Protein AF-A0A6P9AYF3-F1 (afdb_monomer_lite)

Secondary structure (DSSP, 8-state):
-EEEEEEEEE-S----EE-TTS-EEEEEEEEEEETT-GGG-EEPPPEEEESSS-EEEEEEEEEE--EETTTTEEEEEEESSTT---EEEEEE---EEEEEEE--SSSPPPEEEE-

Foldseek 3Di:
DKDKDWDFKWAPFDFPDADPVRATFFFKKKWKDWVLVVVLIDIFDTAPGHRHRMGGTRDMDMDDFAADVVVQWTWHQDDPDPPDPDRDTDTHHGDMKMWMWGDDPPDPIDTGDID

Structure (mmCIF, N/CA/C/O backbone):
data_AF-A0A6P9AYF3-F1
#
_entry.id   AF-A0A6P9AYF3-F1
#
loop_
_atom_site.group_PDB
_atom_site.id
_atom_site.type_symbol
_atom_site.label_atom_id
_atom_site.label_alt_id
_atom_site.label_comp_id
_atom_site.label_asym_id
_atom_site.label_entity_id
_atom_site.label_seq_id
_atom_site.pdbx_PDB_ins_code
_atom_site.Cartn_x
_atom_site.Cartn_y
_atom_site.Cartn_z
_atom_site.occupancy
_atom_site.B_iso_or_equiv
_atom_site.auth_seq_id
_atom_site.auth_comp_id
_atom_site.auth_asym_id
_atom_site.auth_atom_id
_atom_site.pdbx_PDB_model_num
ATOM 1 N N . PHE A 1 1 ? -13.614 -4.013 11.677 1.00 94.19 1 PHE A N 1
ATOM 2 C CA . PHE A 1 1 ? -13.959 -3.803 10.250 1.00 94.19 1 PHE A CA 1
ATOM 3 C C . PHE A 1 1 ? -12.754 -4.144 9.372 1.00 94.19 1 PHE A C 1
ATOM 5 O O . PHE A 1 1 ? -11.668 -4.330 9.906 1.00 94.19 1 PHE A O 1
ATOM 12 N N . TYR A 1 2 ? -12.941 -4.279 8.051 1.00 95.81 2 TYR A N 1
ATOM 13 C CA . TYR A 1 2 ? -11.851 -4.540 7.099 1.00 95.81 2 TYR A CA 1
ATOM 14 C C . TYR A 1 2 ? -11.915 -3.575 5.919 1.00 95.81 2 TYR A C 1
ATOM 16 O O . TYR A 1 2 ? -12.941 -3.520 5.238 1.00 95.81 2 TYR A O 1
ATOM 24 N N . LEU A 1 3 ? -10.811 -2.884 5.640 1.00 96.19 3 LEU A N 1
ATOM 25 C CA . LEU A 1 3 ? -10.619 -2.139 4.401 1.00 96.19 3 LEU A CA 1
ATOM 26 C C . LEU A 1 3 ? -9.818 -3.013 3.439 1.00 96.19 3 LEU A C 1
ATOM 28 O O . LEU A 1 3 ? -8.757 -3.523 3.794 1.00 96.19 3 LEU A O 1
ATOM 32 N N . ARG A 1 4 ? -10.333 -3.203 2.225 1.00 97.50 4 ARG A N 1
ATOM 33 C CA . ARG A 1 4 ? -9.639 -3.937 1.164 1.00 97.50 4 ARG A CA 1
ATOM 34 C C . ARG A 1 4 ? -9.324 -2.967 0.038 1.00 97.50 4 ARG A C 1
ATOM 36 O O . ARG A 1 4 ? -10.242 -2.381 -0.522 1.00 97.50 4 ARG A O 1
ATOM 43 N N . CYS A 1 5 ? -8.046 -2.817 -0.281 1.00 97.00 5 CYS A N 1
ATOM 44 C CA . CYS A 1 5 ? -7.570 -1.991 -1.385 1.00 97.00 5 CYS A CA 1
ATOM 45 C C . CYS A 1 5 ? -6.840 -2.898 -2.374 1.00 97.00 5 CYS A C 1
ATOM 47 O O . CYS A 1 5 ? -6.032 -3.727 -1.960 1.00 97.00 5 CYS A O 1
ATOM 49 N N . ILE A 1 6 ? -7.157 -2.782 -3.663 1.00 97.62 6 ILE A N 1
ATOM 50 C CA . ILE A 1 6 ? -6.472 -3.536 -4.713 1.00 97.62 6 ILE A CA 1
ATOM 51 C C . ILE A 1 6 ? -5.640 -2.551 -5.528 1.00 97.62 6 ILE A C 1
ATOM 53 O O . ILE A 1 6 ? -6.195 -1.650 -6.153 1.00 97.62 6 ILE A O 1
ATOM 57 N N . VAL A 1 7 ? -4.323 -2.741 -5.523 1.00 96.88 7 VAL A N 1
ATOM 58 C CA . VAL A 1 7 ? -3.388 -2.045 -6.407 1.00 96.88 7 VAL A CA 1
ATOM 59 C C . VAL A 1 7 ? -3.272 -2.874 -7.678 1.00 96.88 7 VAL A C 1
ATOM 61 O O . VAL A 1 7 ? -2.610 -3.911 -7.695 1.00 96.88 7 VAL A O 1
ATOM 64 N N . TRP A 1 8 ? -3.958 -2.451 -8.737 1.00 96.56 8 TRP A N 1
ATOM 65 C CA . TRP A 1 8 ? -3.899 -3.133 -10.030 1.00 96.56 8 TRP A CA 1
ATOM 66 C C . TRP A 1 8 ? -2.597 -2.817 -10.753 1.00 96.56 8 TRP A C 1
ATOM 68 O O . TRP A 1 8 ? -1.792 -3.717 -10.997 1.00 96.56 8 TRP A O 1
ATOM 78 N N . ASN A 1 9 ? -2.382 -1.536 -11.035 1.00 94.19 9 ASN A N 1
ATOM 79 C CA . ASN A 1 9 ? -1.239 -1.039 -11.778 1.00 94.19 9 ASN A CA 1
ATOM 80 C C . ASN A 1 9 ? -0.910 0.413 -11.392 1.00 94.19 9 ASN A C 1
ATOM 82 O O . ASN A 1 9 ? -1.737 1.109 -10.803 1.00 94.19 9 ASN A O 1
ATOM 86 N N . ALA A 1 10 ? 0.289 0.852 -11.760 1.00 92.31 10 ALA A N 1
ATOM 87 C CA . ALA A 1 10 ? 0.735 2.240 -11.772 1.00 92.31 10 ALA A CA 1
ATOM 88 C C . ALA A 1 10 ? 1.171 2.614 -13.198 1.00 92.31 10 ALA A C 1
ATOM 90 O O . ALA A 1 10 ? 1.566 1.738 -13.971 1.00 92.31 10 ALA A O 1
ATOM 91 N N . GLN A 1 11 ? 1.050 3.892 -13.546 1.00 92.00 11 GLN A N 1
ATOM 92 C CA . GLN A 1 11 ? 1.469 4.482 -14.821 1.00 92.00 11 GLN A CA 1
ATOM 93 C C . GLN A 1 11 ? 2.091 5.853 -14.538 1.00 92.00 11 GLN A C 1
ATOM 95 O O . GLN A 1 11 ? 1.866 6.407 -13.459 1.00 92.00 11 GLN A O 1
ATOM 100 N N . ASP A 1 12 ? 2.858 6.375 -15.496 1.00 88.19 12 ASP A N 1
ATOM 101 C CA . ASP A 1 12 ? 3.536 7.677 -15.416 1.00 88.19 12 ASP A CA 1
ATOM 102 C C . ASP A 1 12 ? 4.448 7.836 -14.184 1.00 88.19 12 ASP A C 1
ATOM 104 O O . ASP A 1 12 ? 4.630 8.933 -13.652 1.00 88.19 12 ASP A O 1
ATOM 108 N N . VAL A 1 13 ? 5.030 6.731 -13.710 1.00 86.31 13 VAL A N 1
ATOM 109 C CA . VAL A 1 13 ? 5.978 6.744 -12.593 1.00 86.31 13 VAL A CA 1
ATOM 110 C C . VAL A 1 13 ? 7.303 7.353 -13.044 1.00 86.31 13 VAL A C 1
ATOM 112 O O . VAL A 1 13 ? 7.804 7.055 -14.131 1.00 86.31 13 VAL A O 1
ATOM 115 N N . ILE A 1 14 ? 7.862 8.221 -12.201 1.00 83.31 14 ILE A N 1
ATOM 116 C CA . ILE A 1 14 ? 9.156 8.862 -12.441 1.00 83.31 14 ILE A CA 1
ATOM 117 C C . ILE A 1 14 ? 10.237 7.777 -12.521 1.00 83.31 14 ILE A C 1
ATOM 119 O O . ILE A 1 14 ? 10.241 6.848 -11.720 1.00 83.31 14 ILE A O 1
ATOM 123 N N . LEU A 1 15 ? 11.109 7.891 -13.526 1.00 82.31 15 LEU A N 1
ATOM 124 C CA . LEU A 1 15 ? 12.222 6.973 -13.757 1.00 82.31 15 LEU A CA 1
ATOM 125 C C . LEU A 1 15 ? 13.513 7.598 -13.226 1.00 82.31 15 LEU A C 1
ATOM 127 O O . LEU A 1 15 ? 14.095 8.461 -13.904 1.00 82.31 15 LEU A O 1
ATOM 131 N N . ASP A 1 16 ? 13.935 7.161 -12.045 1.00 74.56 16 ASP A N 1
ATOM 132 C CA . ASP A 1 16 ? 15.081 7.726 -11.322 1.00 74.56 16 ASP A CA 1
ATOM 133 C C . ASP A 1 16 ? 16.368 6.889 -11.451 1.00 74.56 16 ASP A C 1
ATOM 135 O O . ASP A 1 16 ? 17.465 7.401 -11.220 1.00 74.56 16 ASP A O 1
ATOM 139 N N . ASP A 1 17 ? 16.276 5.663 -11.969 1.00 73.38 17 ASP A N 1
ATOM 140 C CA . ASP A 1 17 ? 17.372 4.695 -12.028 1.00 73.38 17 ASP A CA 1
ATOM 141 C C . ASP A 1 17 ? 17.964 4.546 -13.454 1.00 73.38 17 ASP A C 1
ATOM 143 O O . ASP A 1 17 ? 17.306 4.795 -14.473 1.00 73.38 17 ASP A O 1
ATOM 147 N N . LEU A 1 18 ? 19.229 4.113 -13.567 1.00 73.44 18 LEU A N 1
ATOM 148 C CA . LEU A 1 18 ? 19.890 3.808 -14.851 1.00 73.44 18 LEU A CA 1
ATOM 149 C C . LEU A 1 18 ? 20.189 2.311 -14.975 1.00 73.44 18 LEU A C 1
ATOM 151 O O . LEU A 1 18 ? 20.905 1.718 -14.171 1.00 73.44 18 LEU A O 1
ATOM 155 N N . SER A 1 19 ? 19.696 1.693 -16.046 1.00 69.81 19 SER A N 1
ATOM 156 C CA . SER A 1 19 ? 19.964 0.293 -16.354 1.00 69.81 19 SER A CA 1
ATOM 157 C C . SER A 1 19 ? 21.436 0.058 -16.722 1.00 69.81 19 SER A C 1
ATOM 159 O O . SER A 1 19 ? 22.165 0.967 -17.120 1.00 69.81 19 SER A O 1
ATOM 161 N N . ILE A 1 20 ? 21.862 -1.211 -16.713 1.00 67.88 20 ILE A N 1
ATOM 162 C CA . ILE A 1 20 ? 23.196 -1.628 -17.189 1.00 67.88 20 ILE A CA 1
ATOM 163 C C . ILE A 1 20 ? 23.479 -1.251 -18.657 1.00 67.88 20 ILE A C 1
ATOM 165 O O . ILE A 1 20 ? 24.634 -1.235 -19.072 1.00 67.88 20 ILE A O 1
ATOM 169 N N . THR A 1 21 ? 22.438 -0.966 -19.447 1.00 74.75 21 THR A N 1
ATOM 170 C CA . THR A 1 21 ? 22.533 -0.509 -20.843 1.00 74.75 21 THR A CA 1
ATOM 171 C C . THR A 1 21 ? 22.431 1.015 -20.977 1.00 74.75 21 THR A C 1
ATOM 173 O O . THR A 1 21 ? 22.451 1.523 -22.096 1.00 74.75 21 THR A O 1
ATOM 176 N N . GLY A 1 22 ? 22.330 1.750 -19.863 1.00 76.00 22 GLY A N 1
ATOM 177 C CA . GLY A 1 22 ? 22.201 3.208 -19.816 1.00 76.00 22 GLY A CA 1
ATOM 178 C C . GLY A 1 22 ? 20.783 3.737 -20.058 1.00 76.00 22 GLY A C 1
ATOM 179 O O . GLY A 1 22 ? 20.616 4.929 -20.303 1.00 76.00 22 GLY A O 1
ATOM 180 N N . GLN A 1 23 ? 19.760 2.879 -20.022 1.00 78.00 23 GLN A N 1
ATOM 181 C CA . GLN A 1 23 ? 18.358 3.285 -20.178 1.00 78.00 23 GLN A CA 1
ATOM 182 C C . GLN A 1 23 ? 17.752 3.658 -18.825 1.00 78.00 23 GLN A C 1
ATOM 184 O O . GLN A 1 23 ? 17.994 2.964 -17.842 1.00 78.00 23 GLN A O 1
ATOM 189 N N . LYS A 1 24 ? 16.936 4.717 -18.781 1.00 82.75 24 LYS A N 1
ATOM 190 C CA . LYS A 1 24 ? 16.195 5.073 -17.566 1.00 82.75 24 LYS A CA 1
ATOM 191 C C . LYS A 1 24 ? 15.195 3.979 -17.197 1.00 82.75 24 LYS A C 1
ATOM 193 O O . LYS A 1 24 ? 14.513 3.454 -18.078 1.00 82.75 24 LYS A O 1
ATOM 198 N N . MET A 1 25 ? 15.119 3.645 -15.918 1.00 86.06 25 MET A N 1
ATOM 199 C CA . MET A 1 25 ? 14.182 2.674 -15.365 1.00 86.06 25 MET A CA 1
ATOM 200 C C . MET A 1 25 ? 13.918 2.960 -13.883 1.00 86.06 25 MET A C 1
ATOM 202 O O . MET A 1 25 ? 14.598 3.801 -13.323 1.00 86.06 25 MET A O 1
ATOM 206 N N . SER A 1 26 ? 12.980 2.242 -13.267 1.00 87.50 26 SER A N 1
ATOM 207 C CA . SER A 1 26 ? 12.826 2.176 -11.804 1.00 87.50 26 SER A CA 1
ATOM 208 C C . SER A 1 26 ? 12.356 0.783 -11.375 1.00 87.50 26 SER A C 1
ATOM 210 O O . SER A 1 26 ? 11.671 0.086 -12.134 1.00 87.50 26 SER A O 1
ATOM 212 N N . ASP A 1 27 ? 12.725 0.358 -10.171 1.00 89.88 27 ASP A N 1
ATOM 213 C CA . ASP A 1 27 ? 12.286 -0.883 -9.533 1.00 89.88 27 ASP A CA 1
ATOM 214 C C . ASP A 1 27 ? 11.182 -0.556 -8.514 1.00 89.88 27 ASP A C 1
ATOM 216 O O . ASP A 1 27 ? 11.423 -0.361 -7.328 1.00 89.88 27 ASP A O 1
ATOM 220 N N . ILE A 1 28 ? 9.934 -0.489 -8.968 1.00 92.25 28 ILE A N 1
ATOM 221 C CA . ILE A 1 28 ? 8.875 0.191 -8.212 1.00 92.25 28 ILE A CA 1
ATOM 222 C C . ILE A 1 28 ? 8.053 -0.744 -7.326 1.00 92.25 28 ILE A C 1
ATOM 224 O O . ILE A 1 28 ? 7.764 -1.889 -7.680 1.00 92.25 28 ILE A O 1
ATOM 228 N N . TYR A 1 29 ? 7.589 -0.234 -6.188 1.00 94.75 29 TYR A N 1
ATOM 229 C CA . TYR A 1 29 ? 6.620 -0.920 -5.334 1.00 94.75 29 TYR A CA 1
ATOM 230 C C . TYR A 1 29 ? 5.719 0.063 -4.587 1.00 94.75 29 TYR A C 1
ATOM 232 O O . TYR A 1 29 ? 6.043 1.240 -4.428 1.00 94.75 29 TYR A O 1
ATOM 240 N N . VAL A 1 30 ? 4.567 -0.418 -4.113 1.00 95.88 30 VAL A N 1
ATOM 241 C CA . VAL A 1 30 ? 3.599 0.410 -3.382 1.00 95.88 30 VAL A CA 1
ATOM 242 C C . VAL A 1 30 ? 3.578 0.020 -1.906 1.00 95.88 30 VAL A C 1
ATOM 244 O O . VAL A 1 30 ? 3.485 -1.160 -1.570 1.00 95.88 30 VAL A O 1
ATOM 247 N N . LYS A 1 31 ? 3.631 1.012 -1.013 1.00 96.88 31 LYS A N 1
ATOM 248 C CA . LYS A 1 31 ? 3.383 0.886 0.432 1.00 96.88 31 LYS A CA 1
ATOM 249 C C . LYS A 1 31 ? 1.995 1.424 0.761 1.00 96.88 31 LYS A C 1
ATOM 251 O O . LYS A 1 31 ? 1.573 2.418 0.181 1.00 96.88 31 LYS A O 1
ATOM 256 N N . GLY A 1 32 ? 1.315 0.816 1.727 1.00 96.88 32 GLY A N 1
ATOM 257 C CA . GLY A 1 32 ? 0.010 1.277 2.187 1.00 96.88 32 GLY A CA 1
ATOM 258 C C . GLY A 1 32 ? -0.214 1.070 3.680 1.00 96.88 32 GLY A C 1
ATOM 259 O O . GLY A 1 32 ? 0.205 0.050 4.230 1.00 96.88 32 GLY A O 1
ATOM 260 N N . TRP A 1 33 ? -0.871 2.021 4.343 1.00 96.38 33 TRP A N 1
ATOM 261 C CA . TRP A 1 33 ? -1.278 1.898 5.748 1.00 96.38 33 TRP A CA 1
ATOM 262 C C . TRP A 1 33 ? -2.489 2.773 6.079 1.00 96.38 33 TRP A C 1
ATOM 264 O O . TRP A 1 33 ? -2.767 3.757 5.398 1.00 96.38 33 TRP A O 1
ATOM 274 N N . LEU A 1 34 ? -3.197 2.416 7.151 1.00 95.25 34 LEU A N 1
ATOM 275 C CA . LEU A 1 34 ? -4.212 3.275 7.757 1.00 95.25 34 LEU A CA 1
ATOM 276 C C . LEU A 1 34 ? -3.568 4.177 8.813 1.00 95.25 34 LEU A C 1
ATOM 278 O O . LEU A 1 34 ? -2.746 3.707 9.601 1.00 95.25 34 LEU A O 1
ATOM 282 N N . VAL A 1 35 ? -3.955 5.452 8.849 1.00 92.06 35 VAL A N 1
ATOM 283 C CA . VAL A 1 35 ? -3.510 6.394 9.887 1.00 92.06 35 VAL A CA 1
ATOM 284 C C . VAL A 1 35 ? -3.945 5.891 11.265 1.00 92.06 35 VAL A C 1
ATOM 286 O O . VAL A 1 35 ? -5.104 5.521 11.463 1.00 92.06 35 VAL A O 1
ATOM 289 N N . GLY A 1 36 ? -3.005 5.860 12.210 1.00 89.31 36 GLY A N 1
ATOM 290 C CA . GLY A 1 36 ? -3.1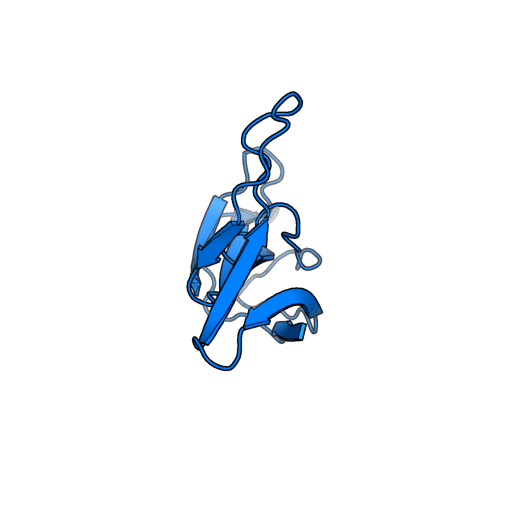77 5.282 13.543 1.00 89.31 36 GLY A CA 1
ATOM 291 C C . GLY A 1 36 ? -2.952 3.767 13.623 1.00 89.31 36 GLY A C 1
ATOM 292 O O . GLY A 1 36 ? -3.003 3.218 14.717 1.00 89.31 36 GLY A O 1
ATOM 293 N N . TYR A 1 37 ? -2.687 3.099 12.499 1.00 90.31 37 TYR A N 1
ATOM 294 C CA . TYR A 1 37 ? -2.315 1.681 12.429 1.00 90.31 37 TYR A CA 1
ATOM 295 C C . TYR A 1 37 ? -1.021 1.504 11.621 1.00 90.31 37 TYR A C 1
ATOM 297 O O . TYR A 1 37 ? -0.899 0.593 10.794 1.00 90.31 37 TYR A O 1
ATOM 305 N N . GLU A 1 38 ? -0.059 2.415 11.788 1.00 90.19 38 GLU A N 1
ATOM 306 C CA . GLU A 1 38 ? 1.194 2.437 11.030 1.00 90.19 38 GLU A CA 1
ATOM 307 C C . GLU A 1 38 ? 2.025 1.154 11.201 1.00 90.19 38 GLU A C 1
ATOM 309 O O . GLU A 1 38 ? 2.776 0.790 10.294 1.00 90.19 38 GLU A O 1
ATOM 314 N N . GLU A 1 39 ? 1.877 0.440 12.320 1.00 88.94 39 GLU A N 1
ATOM 315 C CA . GLU A 1 39 ? 2.499 -0.865 12.563 1.00 88.94 39 GLU A CA 1
ATOM 316 C C . GLU A 1 39 ? 1.977 -1.965 11.628 1.00 88.94 39 GLU A C 1
ATOM 318 O O . GLU A 1 39 ? 2.677 -2.945 11.381 1.00 88.94 39 GLU A O 1
ATOM 323 N N . ASN A 1 40 ? 0.785 -1.777 11.053 1.00 91.31 40 ASN A N 1
ATOM 324 C CA . ASN A 1 40 ? 0.160 -2.693 10.098 1.00 91.31 40 ASN A CA 1
ATOM 325 C C . ASN A 1 40 ? 0.420 -2.291 8.638 1.00 91.31 40 ASN A C 1
ATOM 327 O O . ASN A 1 40 ? -0.326 -2.691 7.737 1.00 91.31 40 ASN A O 1
ATOM 331 N N . LYS A 1 41 ? 1.458 -1.483 8.388 1.00 95.62 41 LYS A N 1
ATOM 332 C CA . LYS A 1 41 ? 1.882 -1.096 7.041 1.00 95.62 41 LYS A CA 1
ATOM 333 C C . LYS A 1 41 ? 2.176 -2.327 6.187 1.00 95.62 41 LYS A C 1
ATOM 335 O O . LYS A 1 41 ? 2.897 -3.235 6.592 1.00 95.62 41 LYS A O 1
ATOM 340 N N . GLN A 1 42 ? 1.640 -2.325 4.974 1.00 97.56 42 GLN A N 1
ATOM 341 C CA . GLN A 1 42 ? 1.822 -3.381 3.983 1.00 97.56 42 GLN A CA 1
ATOM 342 C C . GLN A 1 42 ? 2.560 -2.829 2.765 1.00 97.56 42 GLN A C 1
ATOM 344 O O . GLN A 1 42 ? 2.579 -1.619 2.530 1.00 97.56 42 GLN A O 1
ATOM 349 N N . LYS A 1 43 ? 3.169 -3.723 1.985 1.00 97.19 43 LYS A N 1
ATOM 350 C CA . LYS A 1 43 ? 3.770 -3.396 0.691 1.00 97.19 43 LYS A CA 1
ATOM 351 C C . LYS A 1 43 ? 3.457 -4.465 -0.349 1.00 97.19 43 LYS A C 1
ATOM 353 O O . LYS A 1 43 ? 3.165 -5.601 0.024 1.00 97.19 43 LYS A O 1
ATOM 358 N N . THR A 1 44 ? 3.483 -4.083 -1.618 1.00 96.75 44 THR A N 1
ATOM 359 C CA . THR A 1 44 ? 3.446 -5.021 -2.745 1.00 96.75 44 THR A CA 1
ATOM 360 C C . THR A 1 44 ? 4.801 -5.708 -2.919 1.00 96.75 44 THR A C 1
ATOM 362 O O . THR A 1 44 ? 5.797 -5.310 -2.305 1.00 96.75 44 THR A O 1
ATOM 365 N N . ASP A 1 45 ? 4.850 -6.687 -3.820 1.00 94.81 45 ASP A N 1
ATOM 366 C CA . ASP A 1 45 ? 6.106 -7.108 -4.439 1.00 94.81 45 ASP A CA 1
ATOM 367 C C . ASP A 1 45 ? 6.706 -5.973 -5.292 1.00 94.81 45 ASP A C 1
ATOM 369 O O . ASP A 1 45 ? 6.010 -5.021 -5.669 1.00 94.81 45 ASP A O 1
ATOM 373 N N . VAL A 1 46 ? 8.005 -6.079 -5.585 1.00 93.06 46 VAL A N 1
ATOM 374 C CA . VAL A 1 46 ? 8.732 -5.132 -6.442 1.00 93.06 46 VAL A CA 1
ATOM 375 C C . VAL A 1 46 ? 8.497 -5.476 -7.909 1.00 93.06 46 VAL A C 1
ATOM 377 O O . VAL A 1 46 ? 8.723 -6.609 -8.341 1.00 93.06 46 VAL A O 1
ATOM 380 N N . HIS A 1 47 ? 8.073 -4.486 -8.688 1.00 90.88 47 HIS A N 1
ATOM 381 C CA . HIS A 1 47 ? 8.032 -4.557 -10.139 1.00 90.88 47 HIS A CA 1
ATOM 382 C C . HIS A 1 47 ? 9.377 -4.092 -10.702 1.00 90.88 47 HIS A C 1
ATOM 384 O O . HIS A 1 47 ? 9.664 -2.898 -10.763 1.00 90.88 47 HIS A O 1
ATOM 390 N N . TYR A 1 48 ? 10.208 -5.049 -11.105 1.00 88.25 48 TYR A N 1
ATOM 391 C CA . TYR A 1 48 ? 11.552 -4.763 -11.598 1.00 88.25 48 TYR A CA 1
ATOM 392 C C . TYR A 1 48 ? 11.548 -4.174 -13.009 1.00 88.25 48 TYR A C 1
ATOM 394 O O . TYR A 1 48 ? 10.873 -4.694 -13.899 1.00 88.25 48 TYR A O 1
ATOM 402 N N . ARG A 1 49 ? 12.417 -3.186 -13.239 1.00 85.75 49 ARG A N 1
ATOM 403 C CA . ARG A 1 49 ? 12.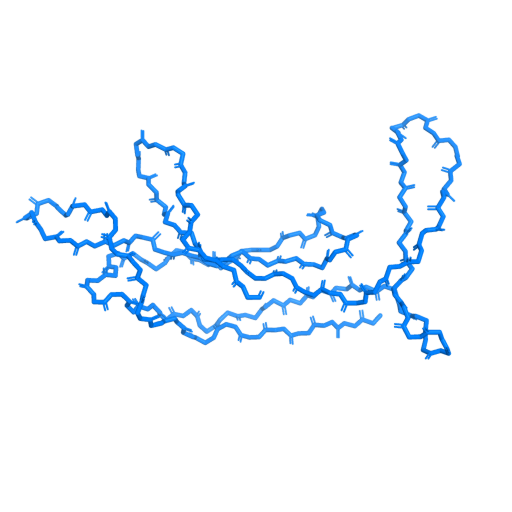707 -2.591 -14.552 1.00 85.75 49 ARG A CA 1
ATOM 404 C C . ARG A 1 49 ? 11.474 -2.006 -15.231 1.00 85.75 49 ARG A C 1
ATOM 406 O O . ARG A 1 49 ? 11.192 -2.317 -16.388 1.00 85.75 49 ARG A O 1
ATOM 413 N N . SER A 1 50 ? 10.775 -1.115 -14.540 1.00 84.62 50 SER A N 1
ATOM 414 C CA . SER A 1 50 ? 9.800 -0.240 -15.185 1.00 84.62 50 SER A CA 1
ATOM 415 C C . SER A 1 50 ? 10.521 0.678 -16.179 1.00 84.62 50 SER A C 1
ATOM 417 O O . SER A 1 50 ? 11.195 1.619 -15.780 1.00 84.62 50 SER A O 1
ATOM 419 N N . LEU A 1 51 ? 10.442 0.372 -17.478 1.00 83.56 51 LEU A N 1
ATOM 420 C CA . LEU A 1 51 ? 11.137 1.124 -18.540 1.00 83.56 51 LEU A CA 1
ATOM 421 C C . LEU A 1 51 ? 10.335 2.331 -19.053 1.00 83.56 51 LEU A C 1
ATOM 423 O O . LEU A 1 51 ? 10.896 3.223 -19.683 1.00 83.56 51 LEU A O 1
ATOM 427 N N . GLY A 1 52 ? 9.020 2.327 -18.830 1.00 83.25 52 GLY A N 1
ATOM 428 C CA . GLY A 1 52 ? 8.083 3.349 -19.310 1.00 83.25 52 GLY A CA 1
ATOM 429 C C . GLY A 1 52 ? 7.260 4.001 -18.200 1.00 83.25 52 GLY A C 1
ATOM 430 O O . GLY A 1 52 ? 6.259 4.637 -18.498 1.00 83.25 52 GLY A O 1
ATOM 431 N N . GLY A 1 53 ? 7.637 3.803 -16.934 1.00 85.50 53 GLY A N 1
ATOM 432 C CA . GLY A 1 53 ? 6.887 4.305 -15.777 1.00 85.50 53 GLY A CA 1
ATOM 433 C C . GLY A 1 53 ? 5.624 3.495 -15.467 1.00 85.50 53 GLY A C 1
ATOM 434 O O . GLY A 1 53 ? 4.762 3.951 -14.723 1.00 85.50 53 GLY A O 1
ATOM 435 N N . GLU A 1 54 ? 5.488 2.299 -16.038 1.00 92.12 54 GLU A N 1
ATOM 436 C CA . GLU A 1 54 ? 4.371 1.385 -15.793 1.00 92.12 54 GLU A CA 1
ATOM 437 C C . GLU A 1 54 ? 4.760 0.270 -14.813 1.00 92.12 54 GLU A C 1
ATOM 439 O O . GLU A 1 54 ? 5.898 -0.202 -14.808 1.00 92.12 54 GLU A O 1
ATOM 444 N N . GLY A 1 55 ? 3.807 -0.206 -14.014 1.00 92.25 55 GLY A N 1
ATOM 445 C CA . GLY A 1 55 ? 3.989 -1.378 -13.157 1.00 92.25 55 GLY A CA 1
ATOM 446 C C . GLY A 1 55 ? 2.674 -2.090 -12.900 1.00 92.25 55 GLY A C 1
ATOM 447 O O . GLY A 1 55 ? 1.672 -1.448 -12.606 1.00 92.25 55 GLY A O 1
ATOM 448 N N . ASN A 1 56 ? 2.669 -3.417 -12.998 1.00 94.38 56 ASN A N 1
ATOM 449 C CA . ASN A 1 56 ? 1.497 -4.249 -12.722 1.00 94.38 56 ASN A CA 1
ATOM 450 C C . ASN A 1 56 ? 1.720 -5.033 -11.430 1.00 94.38 56 ASN A C 1
ATOM 452 O O . ASN A 1 56 ? 2.718 -5.745 -11.313 1.00 94.38 56 ASN A O 1
ATOM 456 N N . PHE A 1 57 ? 0.782 -4.919 -10.490 1.00 95.38 57 PHE A N 1
ATOM 457 C CA . PHE A 1 57 ? 0.891 -5.512 -9.157 1.00 95.38 57 PHE A CA 1
ATOM 458 C C . PHE A 1 57 ? -0.197 -6.551 -8.893 1.00 95.38 57 PHE A C 1
ATOM 460 O O . PHE A 1 57 ? 0.096 -7.600 -8.329 1.00 95.38 57 PHE A O 1
ATOM 467 N N . ASN A 1 58 ? -1.449 -6.269 -9.287 1.00 95.75 58 ASN A N 1
ATOM 468 C CA . ASN A 1 58 ? -2.621 -7.082 -8.929 1.00 95.75 58 ASN A CA 1
ATOM 469 C C . ASN A 1 58 ? -2.607 -7.505 -7.441 1.00 95.75 58 ASN A C 1
ATOM 471 O O . ASN A 1 58 ? -2.821 -8.665 -7.083 1.00 95.75 58 ASN A O 1
ATOM 475 N N . TRP A 1 59 ? -2.285 -6.552 -6.567 1.00 98.00 5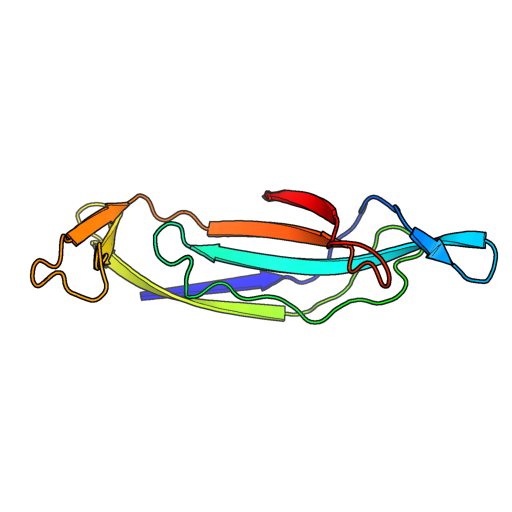9 TRP A N 1
ATOM 476 C CA . TRP A 1 59 ? -2.021 -6.808 -5.158 1.00 98.00 59 TRP A CA 1
ATOM 477 C C . TRP A 1 59 ? -3.193 -6.369 -4.298 1.00 98.00 59 TRP A C 1
ATOM 479 O O . TRP A 1 59 ? -3.739 -5.287 -4.496 1.00 98.00 59 TRP A O 1
ATOM 489 N N . ARG A 1 60 ? -3.573 -7.177 -3.306 1.00 98.25 60 ARG A N 1
ATOM 490 C CA . ARG A 1 60 ? -4.676 -6.859 -2.393 1.00 98.25 60 ARG A CA 1
ATOM 491 C C . ARG A 1 60 ? -4.158 -6.590 -0.987 1.00 98.25 60 ARG A C 1
ATOM 493 O O . ARG A 1 60 ? -3.831 -7.524 -0.262 1.00 98.25 60 ARG A O 1
ATOM 500 N N . PHE A 1 61 ? -4.209 -5.331 -0.572 1.00 98.06 61 PHE A N 1
ATOM 501 C CA . PHE 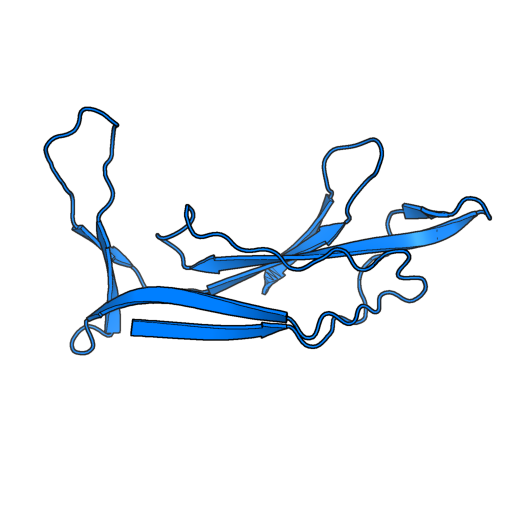A 1 61 ? -4.070 -4.962 0.829 1.00 98.06 61 PHE A CA 1
ATOM 502 C C . PHE A 1 61 ? -5.360 -5.236 1.596 1.00 98.06 61 PHE A C 1
ATOM 504 O O . PHE A 1 61 ? -6.465 -4.970 1.109 1.00 98.06 61 PHE A O 1
ATOM 511 N N . ILE A 1 62 ? -5.218 -5.753 2.814 1.00 97.62 62 ILE A N 1
ATOM 512 C CA . ILE A 1 62 ? -6.335 -6.003 3.728 1.00 97.62 62 ILE A CA 1
ATOM 513 C C . ILE A 1 62 ? -5.961 -5.434 5.091 1.00 97.62 62 ILE A C 1
ATOM 515 O O . ILE A 1 62 ? -5.109 -5.990 5.780 1.00 97.62 62 ILE A O 1
ATOM 519 N N . PHE A 1 63 ? -6.610 -4.343 5.487 1.00 95.75 63 PHE A N 1
ATOM 520 C CA . PHE A 1 63 ? -6.363 -3.674 6.760 1.00 95.75 63 PHE A CA 1
ATOM 521 C C . PHE A 1 63 ? -7.509 -3.966 7.734 1.00 95.75 63 PHE A C 1
ATOM 523 O O . PHE A 1 63 ? -8.639 -3.524 7.488 1.00 95.75 63 PHE A O 1
ATOM 530 N N . PRO A 1 64 ? -7.271 -4.725 8.816 1.00 94.38 64 PRO A N 1
ATOM 531 C CA . PRO A 1 64 ? -8.193 -4.757 9.941 1.00 94.38 64 PRO A CA 1
ATOM 532 C C . PRO A 1 64 ? -8.128 -3.419 10.687 1.00 94.38 64 PRO A C 1
ATOM 534 O O . PRO A 1 64 ? -7.046 -2.879 10.893 1.00 94.38 64 PRO A O 1
ATOM 537 N N . PHE A 1 65 ? -9.282 -2.885 11.078 1.00 93.19 65 PHE A N 1
ATOM 538 C CA . PHE A 1 65 ? -9.363 -1.657 11.870 1.00 93.19 65 PHE A CA 1
ATOM 539 C C . PHE A 1 65 ? -10.638 -1.619 12.710 1.00 93.19 65 PHE A C 1
ATOM 541 O O . PHE A 1 65 ? -11.665 -2.199 12.329 1.00 93.19 65 PHE A O 1
ATOM 548 N N . ASP A 1 66 ? -10.587 -0.913 13.830 1.00 92.88 66 ASP A N 1
ATOM 549 C CA . ASP A 1 66 ? -11.732 -0.682 14.701 1.00 92.88 66 ASP A CA 1
ATOM 550 C C . ASP A 1 66 ? -12.416 0.613 14.280 1.00 92.88 66 ASP A C 1
ATOM 552 O O . ASP A 1 66 ? -11.795 1.669 14.221 1.00 92.88 66 ASP A O 1
ATOM 556 N N . TYR A 1 67 ? -13.704 0.531 13.953 1.00 93.88 67 TYR A N 1
ATOM 557 C CA . TYR A 1 67 ? -14.490 1.645 13.427 1.00 93.88 67 TYR A CA 1
ATOM 558 C C . TYR A 1 67 ? -15.749 1.820 14.258 1.00 93.88 67 TYR A C 1
ATOM 560 O O . TYR A 1 67 ? -16.405 0.833 14.595 1.00 93.88 67 TYR A O 1
ATOM 568 N N . LEU A 1 68 ? -16.089 3.071 14.555 1.00 94.12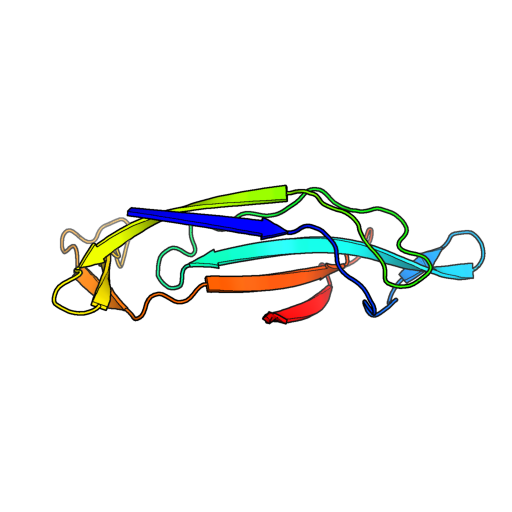 68 LEU A N 1
ATOM 569 C CA . LEU A 1 68 ? -17.271 3.478 15.303 1.00 94.12 68 LEU A CA 1
ATOM 570 C C . LEU A 1 68 ? -18.280 4.106 14.327 1.00 94.12 68 LEU A C 1
ATOM 572 O O . LEU A 1 68 ? -18.165 5.294 14.023 1.00 94.12 68 LEU A O 1
ATOM 576 N N . PRO A 1 69 ? -19.289 3.359 13.830 1.00 94.62 69 PRO A N 1
ATOM 577 C CA . PRO A 1 69 ? -20.170 3.845 12.764 1.00 94.62 69 PRO A CA 1
ATOM 578 C C . PRO A 1 69 ? -20.980 5.091 13.131 1.00 94.62 69 PRO A C 1
ATOM 580 O O . PRO A 1 69 ? -21.220 5.928 12.269 1.00 94.62 69 PRO A O 1
ATOM 583 N N . ALA A 1 70 ? -21.378 5.228 14.401 1.00 95.19 70 ALA A N 1
ATOM 584 C CA . ALA A 1 70 ? -22.157 6.372 14.878 1.00 95.19 70 ALA A CA 1
ATOM 585 C C . ALA A 1 70 ? -21.372 7.693 14.823 1.00 95.19 70 ALA A C 1
ATOM 587 O O . ALA A 1 70 ? -21.962 8.753 14.645 1.00 95.19 70 ALA A O 1
ATOM 588 N N . GLU A 1 71 ? -20.050 7.618 14.965 1.00 92.81 71 GLU A N 1
ATOM 589 C CA . GLU A 1 71 ? -19.152 8.778 14.993 1.00 92.81 71 GLU A CA 1
ATOM 590 C C . GLU A 1 71 ? -18.330 8.918 13.704 1.00 92.81 71 GLU A C 1
ATOM 592 O O . GLU A 1 71 ? -17.656 9.920 13.502 1.00 92.81 71 GLU A O 1
ATOM 597 N N . GLN A 1 72 ? -18.381 7.910 12.830 1.00 93.62 72 GLN A N 1
ATOM 598 C CA . GLN A 1 72 ? -17.625 7.812 11.583 1.00 93.62 72 GLN A CA 1
ATOM 599 C C . GLN A 1 72 ? -16.094 7.900 11.737 1.00 93.62 72 GLN A C 1
ATOM 601 O O . GLN A 1 72 ? -15.395 8.326 10.817 1.00 93.62 72 GLN A O 1
ATOM 606 N N . VAL A 1 73 ? -15.558 7.432 12.866 1.00 93.69 73 VAL A N 1
ATOM 607 C CA . VAL A 1 73 ? -14.118 7.453 13.189 1.00 93.69 73 VAL A CA 1
ATOM 608 C C . VAL A 1 73 ? -13.557 6.056 13.440 1.00 93.69 73 VAL A C 1
ATOM 610 O O . VAL A 1 73 ? -14.293 5.126 13.777 1.00 93.69 73 VAL A O 1
ATOM 613 N N . CYS A 1 74 ? -12.240 5.917 13.317 1.00 92.38 74 CYS A N 1
ATOM 614 C CA . CYS A 1 74 ? -11.500 4.755 13.794 1.00 92.38 74 CYS A CA 1
ATOM 615 C C . CYS A 1 74 ? -11.125 4.918 15.272 1.00 92.38 74 CYS A C 1
ATOM 617 O O . CYS A 1 74 ? -10.743 6.014 15.686 1.00 92.38 74 CYS A O 1
ATOM 619 N N . SER A 1 75 ? -11.193 3.833 16.047 1.00 90.12 75 SER A N 1
ATOM 620 C CA . SER A 1 75 ? -10.685 3.787 17.424 1.00 90.12 75 SER A CA 1
ATOM 621 C C . SER A 1 75 ? -9.305 3.139 17.448 1.00 90.12 75 SER A C 1
ATOM 623 O O . SER A 1 75 ? -9.142 1.996 17.036 1.00 90.12 75 SER A O 1
ATOM 625 N N . VAL A 1 76 ? -8.301 3.863 17.925 1.00 87.06 76 VAL A N 1
ATOM 626 C CA . VAL A 1 76 ? -6.905 3.430 17.927 1.00 87.06 76 VAL A CA 1
ATOM 627 C C . VAL A 1 76 ? -6.414 3.335 19.362 1.00 87.06 76 VAL A C 1
ATOM 629 O O . VAL A 1 76 ? -6.290 4.342 20.063 1.00 87.06 76 VAL A O 1
ATOM 632 N N . ALA A 1 77 ? -6.084 2.122 19.797 1.00 75.75 77 ALA A N 1
ATOM 633 C CA . ALA A 1 77 ? -5.453 1.894 21.089 1.00 75.75 77 ALA A CA 1
ATOM 634 C C . ALA A 1 77 ? -3.936 2.095 20.966 1.00 75.75 77 ALA A C 1
ATOM 636 O O . ALA A 1 77 ? -3.205 1.173 20.602 1.00 75.75 77 ALA A O 1
ATOM 637 N N . LYS A 1 78 ? -3.440 3.295 21.284 1.00 67.19 78 LYS A N 1
ATOM 638 C CA . LYS A 1 78 ? -1.999 3.571 21.262 1.00 67.19 78 LYS A CA 1
ATOM 639 C C . LYS A 1 78 ? -1.408 3.273 22.640 1.00 67.19 78 LYS A C 1
ATOM 641 O O . LYS A 1 78 ? -1.826 3.855 23.636 1.00 67.19 78 LYS A O 1
ATOM 646 N N . LYS A 1 79 ? -0.423 2.373 22.720 1.00 56.81 79 LYS A N 1
ATOM 647 C CA . LYS A 1 79 ? 0.452 2.294 23.900 1.00 56.81 79 LYS A CA 1
ATOM 648 C C . LYS A 1 79 ? 1.541 3.345 23.727 1.00 56.81 79 LYS A C 1
ATOM 650 O O . LYS A 1 79 ? 2.383 3.191 22.849 1.00 56.81 79 LYS A O 1
ATOM 655 N N . GLU A 1 80 ? 1.523 4.404 24.530 1.00 51.47 80 GLU A N 1
ATOM 656 C CA . GLU A 1 80 ? 2.509 5.488 24.391 1.00 51.47 80 GLU A CA 1
ATOM 657 C C . GLU A 1 80 ? 3.947 5.034 24.685 1.00 51.47 80 GLU A C 1
ATOM 659 O O . GLU A 1 80 ? 4.879 5.513 24.050 1.00 51.47 80 GLU A O 1
ATOM 664 N N . HIS A 1 81 ? 4.137 4.041 25.560 1.00 53.88 81 HIS A N 1
ATOM 665 C CA . HIS A 1 81 ? 5.437 3.427 25.832 1.00 53.88 81 HIS A CA 1
ATOM 666 C C . HIS A 1 81 ? 5.287 1.947 26.207 1.00 53.88 81 HIS A C 1
ATOM 668 O O . HIS A 1 81 ? 4.244 1.531 26.711 1.00 53.88 81 HIS A O 1
ATOM 674 N N . PHE A 1 82 ? 6.357 1.161 26.026 1.00 52.50 82 PHE A N 1
ATOM 675 C CA . PHE A 1 82 ? 6.422 -0.273 26.372 1.00 52.50 82 PHE A CA 1
ATOM 676 C C . PHE A 1 82 ? 6.040 -0.565 27.843 1.00 52.50 82 PHE A C 1
ATOM 678 O O . PHE A 1 82 ? 5.589 -1.664 28.151 1.00 52.50 82 PHE A O 1
ATOM 685 N N . TRP A 1 83 ? 6.176 0.438 28.723 1.00 49.69 83 TRP A N 1
ATOM 686 C CA . TRP A 1 83 ? 5.874 0.389 30.160 1.00 49.69 83 TRP A CA 1
ATOM 687 C C . TRP A 1 83 ? 4.614 1.164 30.577 1.00 49.69 83 TRP A C 1
ATOM 689 O O . TRP A 1 83 ? 4.295 1.195 31.763 1.00 49.69 83 TRP A O 1
ATOM 699 N N . SER A 1 84 ? 3.900 1.800 29.641 1.00 49.09 84 SER A N 1
ATOM 700 C CA . SER A 1 84 ? 2.670 2.521 29.982 1.00 49.09 84 SER A CA 1
ATOM 701 C C . SER A 1 84 ? 1.524 1.535 30.226 1.00 49.09 84 SER A C 1
ATOM 703 O O . SER A 1 84 ? 1.215 0.699 29.371 1.00 49.09 84 SER A O 1
ATOM 705 N N . LEU A 1 85 ? 0.910 1.632 31.407 1.00 52.38 85 LEU A N 1
ATOM 706 C CA . LEU A 1 85 ? -0.313 0.913 31.784 1.00 52.38 85 LEU A CA 1
ATOM 707 C C . LEU A 1 85 ? -1.568 1.555 31.175 1.00 52.38 85 LEU A C 1
ATOM 709 O O . LEU A 1 85 ? -2.574 0.866 30.994 1.00 52.38 85 LEU A O 1
ATOM 713 N N . ASP A 1 86 ? -1.490 2.833 30.804 1.00 49.09 86 ASP A N 1
ATOM 714 C CA . ASP A 1 86 ? -2.628 3.597 30.312 1.00 49.09 86 ASP A CA 1
ATOM 715 C C . ASP A 1 86 ? -2.759 3.420 28.795 1.00 49.09 86 ASP A C 1
ATOM 717 O O . ASP A 1 86 ? -1.935 3.879 27.999 1.00 49.09 86 ASP A O 1
ATOM 721 N N . LYS A 1 87 ? -3.800 2.688 28.385 1.00 54.66 87 LYS A N 1
ATOM 722 C CA . LYS A 1 87 ? -4.226 2.606 26.985 1.00 54.66 87 LYS A CA 1
ATOM 723 C C . LYS A 1 87 ? -5.073 3.836 26.680 1.00 54.66 87 LYS A C 1
ATOM 725 O O . LYS A 1 87 ? -6.269 3.839 26.958 1.00 54.66 87 LYS A O 1
ATOM 730 N N . THR A 1 88 ? -4.472 4.867 26.105 1.00 63.06 88 THR A N 1
ATOM 731 C CA . THR A 1 88 ? -5.244 5.997 25.583 1.00 63.06 88 THR A CA 1
ATOM 732 C C . THR A 1 88 ? -5.899 5.567 24.271 1.00 63.06 88 THR A C 1
ATOM 734 O O . THR A 1 88 ? -5.216 5.306 23.275 1.00 63.06 88 THR A O 1
ATOM 737 N N . GLU A 1 89 ? -7.228 5.453 24.271 1.00 72.75 89 GLU A N 1
ATOM 738 C CA . GLU A 1 89 ? -8.007 5.289 23.043 1.00 72.75 89 GLU A CA 1
ATOM 739 C C . GLU A 1 89 ? -8.106 6.637 22.331 1.00 72.75 89 GLU A C 1
ATOM 741 O O . GLU A 1 89 ? -8.688 7.593 22.843 1.00 72.75 89 GLU A O 1
ATOM 746 N N . ASN A 1 90 ? -7.520 6.713 21.141 1.00 84.31 90 ASN A N 1
ATOM 747 C CA . ASN A 1 90 ? -7.579 7.889 20.289 1.00 84.31 90 ASN A CA 1
ATOM 748 C C . ASN A 1 90 ? -8.575 7.653 19.157 1.00 84.31 90 ASN A C 1
ATOM 750 O O . ASN A 1 90 ? -8.602 6.581 18.556 1.00 84.31 90 ASN A O 1
ATOM 754 N N . LYS A 1 91 ? -9.371 8.674 18.839 1.00 89.81 91 LYS A N 1
ATOM 755 C CA . LYS A 1 91 ? -10.290 8.655 17.699 1.00 89.81 91 LYS A CA 1
ATOM 756 C C . LYS A 1 91 ? -9.656 9.399 16.533 1.00 89.81 91 LYS A C 1
ATOM 758 O O . LYS A 1 91 ? -9.291 10.563 16.678 1.00 89.81 91 LYS A O 1
ATOM 763 N N . VAL A 1 92 ? -9.527 8.736 15.390 1.00 90.62 92 VAL A N 1
ATOM 764 C CA . VAL A 1 92 ? -8.935 9.314 14.173 1.00 90.62 92 VAL A CA 1
ATOM 765 C C . VAL A 1 92 ? -9.872 9.142 12.987 1.00 90.62 92 VAL A C 1
ATOM 767 O O . VAL A 1 92 ? -10.669 8.205 12.940 1.00 90.62 92 VAL A O 1
ATOM 770 N N . ALA A 1 93 ? -9.788 10.045 12.013 1.00 91.75 93 ALA A N 1
ATOM 771 C CA . ALA A 1 93 ? -10.519 9.869 10.766 1.00 91.75 93 ALA A CA 1
ATOM 772 C C . ALA A 1 93 ? -10.000 8.615 10.028 1.00 91.75 93 ALA A C 1
ATOM 774 O O . ALA A 1 93 ? -8.792 8.363 10.034 1.00 91.75 93 ALA A O 1
ATOM 775 N N . PRO A 1 94 ? -10.875 7.826 9.382 1.00 91.75 94 PRO A N 1
ATOM 776 C CA . PRO A 1 94 ? -10.445 6.714 8.544 1.00 91.75 94 PRO A CA 1
ATOM 777 C C . PRO A 1 94 ? -9.692 7.252 7.323 1.00 91.75 94 PRO A C 1
ATOM 779 O O . PRO A 1 94 ? -10.300 7.740 6.373 1.00 91.75 94 PRO A O 1
ATOM 782 N N . GLN A 1 95 ? -8.365 7.157 7.344 1.00 94.94 95 GLN A N 1
ATOM 783 C CA . GLN A 1 95 ? -7.506 7.627 6.262 1.00 94.94 95 GLN A CA 1
ATOM 784 C C . GLN A 1 95 ? -6.547 6.514 5.839 1.00 94.94 95 GLN A C 1
ATOM 786 O O . GLN A 1 95 ? -5.754 6.031 6.645 1.00 94.94 95 GLN A O 1
ATOM 791 N N . LEU A 1 96 ? -6.636 6.112 4.569 1.00 96.12 96 LEU A N 1
ATOM 792 C CA . LEU A 1 96 ? -5.655 5.257 3.904 1.00 96.12 96 LEU A CA 1
ATOM 793 C C . LEU A 1 96 ? -4.586 6.150 3.278 1.00 96.12 96 LEU A C 1
ATOM 795 O O . LEU A 1 96 ? -4.923 7.133 2.630 1.00 96.12 96 LEU A O 1
ATOM 799 N N . VAL A 1 97 ? -3.323 5.788 3.466 1.00 96.38 97 VAL A N 1
ATOM 800 C CA . VAL A 1 97 ? -2.183 6.390 2.776 1.00 96.38 97 VAL A CA 1
ATOM 801 C C . VAL A 1 97 ? -1.585 5.331 1.866 1.00 96.38 97 VAL A C 1
ATOM 803 O O . VAL A 1 97 ? -1.249 4.243 2.343 1.00 96.38 97 VAL A O 1
ATOM 806 N N . LEU A 1 98 ? -1.439 5.640 0.580 1.00 96.12 98 LEU A N 1
ATOM 807 C CA . LEU A 1 98 ? -0.702 4.833 -0.388 1.00 96.12 98 LEU A CA 1
ATOM 808 C C . LEU A 1 98 ? 0.496 5.628 -0.897 1.00 96.12 98 LEU A C 1
ATOM 810 O O . LEU A 1 98 ? 0.397 6.822 -1.150 1.00 96.12 98 LEU A O 1
ATOM 814 N N . GLN A 1 99 ? 1.638 4.970 -1.052 1.00 94.31 99 GLN A N 1
ATOM 815 C CA . GLN A 1 99 ? 2.858 5.594 -1.555 1.00 94.31 99 GLN A CA 1
ATOM 816 C C . GLN A 1 99 ? 3.561 4.686 -2.546 1.00 94.31 99 GLN A C 1
ATOM 818 O O . GLN A 1 99 ? 3.641 3.483 -2.306 1.00 94.31 99 GLN A O 1
ATOM 823 N N . ILE A 1 100 ? 4.127 5.262 -3.599 1.00 92.75 100 ILE A N 1
ATOM 824 C CA . ILE A 1 100 ? 4.972 4.552 -4.559 1.00 92.75 100 ILE A CA 1
ATOM 825 C C . ILE A 1 100 ? 6.445 4.902 -4.330 1.00 92.75 100 ILE A C 1
ATOM 827 O O . ILE A 1 100 ? 6.777 6.048 -4.028 1.00 92.75 100 ILE A O 1
ATOM 831 N N . TRP A 1 101 ? 7.297 3.883 -4.392 1.00 92.19 101 TRP A N 1
ATOM 832 C CA . TRP A 1 101 ? 8.709 3.932 -4.015 1.00 92.19 101 TRP A CA 1
ATOM 833 C C . TRP A 1 101 ? 9.570 3.273 -5.090 1.00 92.19 101 TRP A C 1
ATOM 835 O O . TRP A 1 101 ? 9.127 2.273 -5.664 1.00 92.19 101 TRP A O 1
ATOM 845 N N . ASP A 1 102 ? 10.777 3.799 -5.306 1.00 86.81 102 ASP A N 1
ATOM 846 C CA . ASP A 1 102 ? 11.839 3.129 -6.065 1.00 86.81 102 ASP A CA 1
ATOM 847 C C . ASP A 1 102 ? 12.697 2.272 -5.124 1.00 86.81 102 ASP A C 1
ATOM 849 O O . ASP A 1 102 ? 13.038 2.691 -4.017 1.00 86.81 102 ASP A O 1
ATOM 853 N N . ASN A 1 103 ? 13.003 1.042 -5.523 1.00 84.44 103 ASN A N 1
ATOM 854 C CA . ASN A 1 103 ? 13.811 0.098 -4.758 1.00 84.44 103 ASN A CA 1
ATOM 855 C C . ASN A 1 103 ? 15.264 0.152 -5.246 1.00 84.44 103 ASN A C 1
ATOM 857 O O . ASN A 1 103 ? 15.734 -0.742 -5.966 1.00 84.44 103 ASN A O 1
ATOM 861 N N . ASP A 1 104 ? 15.976 1.182 -4.801 1.00 74.94 104 ASP A N 1
ATOM 862 C CA . ASP A 1 104 ? 17.386 1.390 -5.105 1.00 74.94 104 ASP A CA 1
ATOM 863 C C . ASP A 1 104 ? 18.257 0.236 -4.602 1.00 74.94 104 ASP A C 1
ATOM 865 O O . ASP A 1 104 ? 18.149 -0.249 -3.474 1.00 74.94 104 ASP A O 1
ATOM 869 N N . LYS A 1 105 ? 19.205 -0.203 -5.434 1.00 62.41 105 LYS A N 1
ATOM 870 C CA . LYS A 1 105 ? 20.141 -1.281 -5.064 1.00 62.41 105 LYS A CA 1
ATOM 871 C C . LYS A 1 105 ? 21.323 -0.810 -4.209 1.00 62.41 105 LYS A C 1
ATOM 873 O O . LYS A 1 105 ? 22.002 -1.653 -3.622 1.00 62.41 105 LYS A O 1
ATOM 878 N N . PHE A 1 106 ? 21.599 0.497 -4.164 1.00 48.41 106 PHE A N 1
ATOM 879 C CA . PHE A 1 106 ? 22.825 1.057 -3.574 1.00 48.41 106 PHE A CA 1
ATOM 880 C C . PHE A 1 106 ? 22.604 2.277 -2.648 1.00 48.41 106 PHE A C 1
ATOM 882 O O . PHE A 1 106 ? 23.567 2.731 -2.028 1.00 48.41 106 PHE A O 1
ATOM 889 N N . SER A 1 107 ? 21.367 2.764 -2.503 1.00 53.53 107 SER A N 1
ATOM 890 C CA . SER A 1 107 ? 20.946 3.906 -1.665 1.00 53.53 107 SER A CA 1
ATOM 891 C C . SER A 1 107 ? 19.676 3.573 -0.867 1.00 53.53 107 SER A C 1
ATOM 893 O O . SER A 1 107 ? 19.145 2.470 -0.972 1.00 53.53 107 SER A O 1
ATOM 895 N N . PHE A 1 108 ? 19.237 4.484 0.011 1.00 62.75 108 PHE A N 1
ATOM 896 C CA . PHE A 1 108 ? 17.913 4.380 0.630 1.00 62.75 108 PHE A CA 1
ATOM 897 C C . PHE A 1 108 ? 16.838 4.603 -0.436 1.00 62.75 108 PHE A C 1
ATOM 899 O O . PHE A 1 108 ? 16.973 5.553 -1.191 1.00 62.75 108 PHE A O 1
ATOM 906 N N . ASP A 1 109 ? 15.786 3.778 -0.433 1.00 66.50 109 ASP A N 1
ATOM 907 C CA . ASP A 1 109 ? 14.649 3.893 -1.355 1.00 66.50 109 ASP A CA 1
ATOM 908 C C . ASP A 1 109 ? 14.119 5.331 -1.472 1.00 66.50 109 ASP A C 1
ATOM 910 O O . ASP A 1 109 ? 13.766 5.950 -0.457 1.00 66.50 109 ASP A O 1
ATOM 914 N N . ASP A 1 110 ? 13.967 5.808 -2.706 1.00 72.94 110 ASP A N 1
ATOM 915 C CA . ASP A 1 110 ? 13.408 7.122 -2.994 1.00 72.94 110 ASP A CA 1
ATOM 916 C C . ASP A 1 110 ? 11.871 7.087 -3.025 1.00 72.94 110 ASP A C 1
ATOM 918 O O . ASP A 1 110 ? 11.217 6.193 -3.573 1.00 72.94 110 ASP A O 1
ATOM 922 N N . TYR A 1 111 ? 11.265 8.082 -2.375 1.00 71.81 111 TYR A N 1
ATOM 923 C CA . TYR A 1 111 ? 9.820 8.286 -2.371 1.00 71.81 111 TYR A CA 1
ATOM 924 C C . TYR A 1 111 ? 9.400 9.042 -3.633 1.00 71.81 111 TYR A C 1
ATOM 926 O O . TYR A 1 111 ? 9.817 10.180 -3.843 1.00 71.81 111 TYR A O 1
ATOM 934 N N . LEU A 1 112 ? 8.511 8.441 -4.426 1.00 73.62 112 LEU A N 1
ATOM 935 C CA . LEU A 1 112 ? 8.111 8.982 -5.727 1.00 73.62 112 LEU A CA 1
ATOM 936 C C . LEU A 1 112 ? 6.749 9.702 -5.690 1.00 73.62 112 LEU A C 1
ATOM 938 O O . LEU A 1 112 ? 6.480 10.563 -6.525 1.00 73.62 112 LEU A O 1
ATOM 942 N N . GLY A 1 113 ? 5.870 9.385 -4.728 1.00 69.50 113 GLY A N 1
ATOM 943 C CA . GLY A 1 113 ? 4.558 10.037 -4.610 1.00 69.50 113 GLY A CA 1
ATOM 944 C C . GLY A 1 113 ? 3.576 9.351 -3.654 1.00 69.50 113 GLY A C 1
ATOM 945 O O . GLY A 1 113 ? 3.819 8.231 -3.198 1.00 69.50 113 GLY A O 1
ATOM 946 N N . ALA A 1 114 ? 2.456 10.024 -3.356 1.00 69.06 114 ALA A N 1
ATOM 947 C CA . ALA A 1 114 ? 1.398 9.530 -2.470 1.00 69.06 114 ALA A CA 1
ATOM 948 C C . ALA A 1 114 ? -0.006 9.835 -2.997 1.00 69.06 114 ALA A C 1
ATO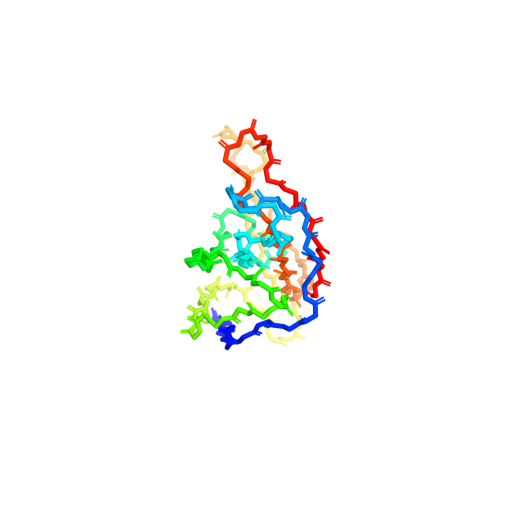M 950 O O . ALA A 1 114 ? -0.213 10.842 -3.677 1.00 69.06 114 ALA A O 1
ATOM 951 N N . TRP A 1 115 ? -0.950 8.980 -2.602 1.00 56.06 115 TRP A N 1
ATOM 952 C CA . TRP A 1 115 ? -2.386 9.098 -2.843 1.00 56.06 115 TRP A CA 1
ATOM 953 C C . TRP A 1 115 ? -3.170 8.739 -1.579 1.00 56.06 115 TRP A C 1
ATOM 955 O O . TRP A 1 115 ? -2.722 7.826 -0.836 1.00 56.06 115 TRP A O 1
#

pLDDT: mean 84.25, std 14.25, range [48.41, 98.25]

Radius of gyration: 17.66 Å; chains: 1; bounding box: 45×17×53 Å

Sequence (115 aa):
FYLRCIVWNAQDVILDDLSITGQKMSDIYVKGWLVGYEENKQKTDVHYRSLGGEGNFNWRFIFPFDYLPAEQVCSVAKKEHFWSLDKTENKVAPQLVLQIWDNDKFSFDDYLGAW